Protein AF-A0A2G2ZII7-F1 (afdb_monomer_lite)

InterPro domains:
  IPR012599 Peptidase C1A, propeptide [PF08127] (41-81)

Secondary structure (DSSP, 8-state):
--PPPPHHHHHHHHHHHHHHHHT---PPPPPPHHHHHSBS--HHHHHHHHH-TT-SS-----GGGTT-BHHHHHHH---PPPPTTTTTT-------TTSPPPS---GGG-

Organism: Capsicum annuum (NCBI:txid4072)

Structure (mmCIF, N/CA/C/O backbone):
data_AF-A0A2G2ZII7-F1
#
_entry.id   AF-A0A2G2ZII7-F1
#
loop_
_atom_site.group_PDB
_atom_site.id
_atom_site.type_symbol
_atom_site.label_atom_id
_atom_site.label_alt_id
_atom_site.label_comp_id
_atom_site.label_asym_id
_atom_site.label_entity_id
_atom_site.label_seq_id
_atom_site.pdbx_PDB_ins_code
_atom_sit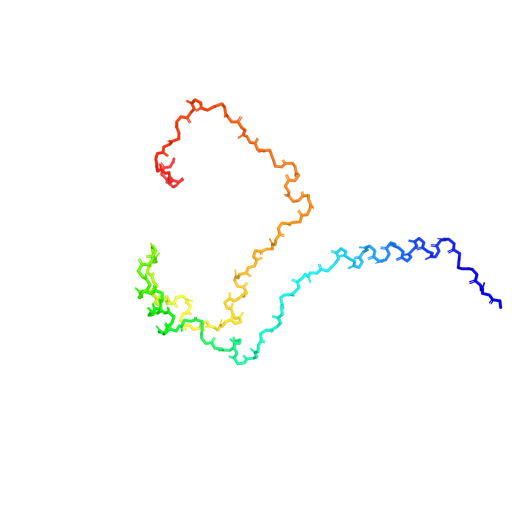e.Cartn_x
_atom_site.Cartn_y
_atom_site.Cartn_z
_atom_site.occupancy
_atom_site.B_iso_or_equiv
_atom_site.auth_seq_id
_atom_site.auth_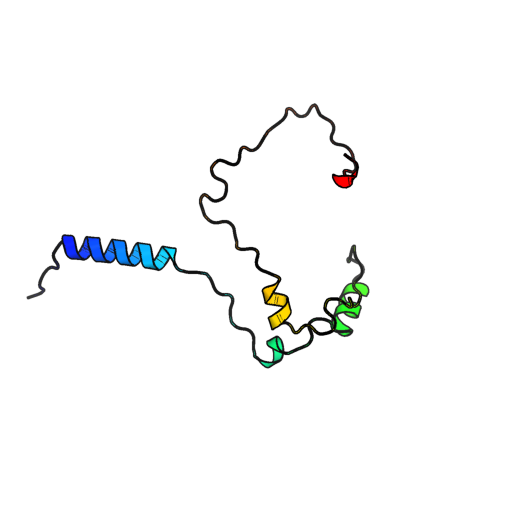comp_id
_atom_site.auth_asym_id
_atom_site.auth_atom_id
_atom_site.pdbx_PDB_model_num
ATOM 1 N N . MET A 1 1 ? 44.380 39.900 17.532 1.00 41.53 1 MET A N 1
ATOM 2 C CA . MET A 1 1 ? 43.139 40.548 18.025 1.00 41.53 1 MET A CA 1
ATOM 3 C C . MET A 1 1 ? 41.938 39.922 17.331 1.00 41.53 1 MET A C 1
ATOM 5 O O . MET A 1 1 ? 41.868 39.976 16.111 1.00 41.53 1 MET A O 1
ATOM 9 N N . ARG A 1 2 ? 41.022 39.285 18.070 1.00 47.94 2 ARG A N 1
ATOM 10 C CA . ARG A 1 2 ? 39.818 38.653 17.504 1.00 47.94 2 ARG A CA 1
ATOM 11 C C . ARG A 1 2 ? 38.695 39.705 17.509 1.00 47.94 2 ARG A C 1
ATOM 13 O O . ARG A 1 2 ? 38.210 40.055 18.582 1.00 47.94 2 ARG A O 1
ATOM 20 N N . LYS A 1 3 ? 38.354 40.287 16.347 1.00 59.28 3 LYS A N 1
ATOM 21 C CA . LYS A 1 3 ? 37.250 41.262 16.230 1.00 59.28 3 LYS A CA 1
ATOM 22 C C . LYS A 1 3 ? 35.944 40.558 16.620 1.00 59.28 3 LYS A C 1
ATOM 24 O O . LYS A 1 3 ? 35.568 39.575 15.990 1.00 59.28 3 LYS A O 1
ATOM 29 N N . ARG A 1 4 ? 35.297 41.027 17.691 1.00 63.97 4 ARG A N 1
ATOM 30 C CA . ARG A 1 4 ? 33.982 40.540 18.131 1.00 63.97 4 ARG A CA 1
ATOM 31 C C . ARG A 1 4 ? 32.945 40.967 17.088 1.00 63.97 4 ARG A C 1
ATOM 33 O O . ARG A 1 4 ? 32.908 42.142 16.732 1.00 63.97 4 ARG A O 1
ATOM 40 N N . MET A 1 5 ? 32.156 40.025 16.575 1.00 65.25 5 MET A N 1
ATOM 41 C CA . MET A 1 5 ? 31.074 40.345 15.641 1.00 65.25 5 MET A CA 1
ATOM 42 C C . MET A 1 5 ? 29.960 41.130 16.359 1.00 65.25 5 MET A C 1
ATOM 44 O O . MET A 1 5 ? 29.693 40.847 17.530 1.00 65.25 5 MET A O 1
ATOM 48 N N . PRO A 1 6 ? 29.337 42.124 15.697 1.00 76.75 6 PRO A N 1
ATOM 49 C CA . PRO A 1 6 ? 28.272 42.927 16.291 1.00 76.75 6 PRO A CA 1
ATOM 50 C C . PRO A 1 6 ? 26.988 42.105 16.442 1.00 76.75 6 PRO A C 1
ATOM 52 O O . PRO A 1 6 ? 26.616 41.358 15.541 1.00 76.75 6 PRO A O 1
ATOM 55 N N . THR A 1 7 ? 26.290 42.274 17.567 1.00 76.00 7 THR A N 1
ATOM 56 C CA . THR A 1 7 ? 25.096 41.500 17.960 1.00 76.00 7 THR A CA 1
ATOM 57 C C . THR A 1 7 ? 23.993 41.492 16.898 1.00 76.00 7 THR A C 1
ATOM 59 O O . THR A 1 7 ? 23.316 40.488 16.709 1.00 76.00 7 THR A O 1
ATOM 62 N N . THR A 1 8 ? 23.838 42.587 16.154 1.00 74.25 8 THR A N 1
ATOM 63 C CA . THR A 1 8 ? 22.880 42.699 15.043 1.00 74.25 8 THR A CA 1
ATOM 64 C C . THR A 1 8 ? 23.189 41.741 13.892 1.00 74.25 8 THR A C 1
ATOM 66 O O . THR A 1 8 ? 22.275 41.221 13.257 1.00 74.25 8 THR A O 1
ATOM 69 N N . MET A 1 9 ? 24.469 41.460 13.648 1.00 76.38 9 MET A N 1
ATOM 70 C CA . MET A 1 9 ? 24.923 40.547 12.601 1.00 76.38 9 MET A CA 1
ATOM 71 C C . MET A 1 9 ? 24.733 39.083 13.008 1.00 76.38 9 MET A C 1
ATOM 73 O O . MET A 1 9 ? 24.436 38.253 12.155 1.00 76.38 9 MET A O 1
ATOM 77 N N . THR A 1 10 ? 24.815 38.775 14.306 1.00 78.81 10 THR A N 1
ATOM 78 C CA . THR A 1 10 ? 24.467 37.454 14.854 1.00 78.81 10 THR A CA 1
ATOM 79 C C . THR A 1 10 ? 22.971 37.172 14.713 1.00 78.81 10 THR A C 1
ATOM 81 O O . THR A 1 10 ? 22.596 36.134 14.183 1.00 78.81 10 THR A O 1
ATOM 84 N N . MET A 1 11 ? 22.119 38.141 15.069 1.00 79.56 11 MET A N 1
ATOM 85 C CA . MET A 1 11 ? 20.659 38.011 14.950 1.00 79.56 11 MET A CA 1
ATOM 86 C C . MET A 1 11 ? 20.208 37.794 13.498 1.00 79.56 11 MET A C 1
ATOM 88 O O . MET A 1 11 ? 19.323 36.984 13.232 1.00 79.56 11 MET A O 1
ATOM 92 N N . LEU A 1 12 ? 20.832 38.491 12.541 1.00 82.06 12 LEU A N 1
ATOM 93 C CA . LEU A 1 12 ? 20.539 38.310 11.118 1.00 82.06 12 LEU A CA 1
ATOM 94 C C . LEU A 1 12 ? 20.935 36.908 10.630 1.00 82.06 12 LEU A C 1
ATOM 96 O O . LEU A 1 12 ? 20.199 36.291 9.861 1.00 82.06 12 LEU A O 1
ATOM 100 N N . LEU A 1 13 ? 22.074 36.395 11.102 1.00 79.25 13 LEU A N 1
ATOM 101 C CA . LEU A 1 13 ? 22.546 35.053 10.772 1.00 79.25 13 LEU A CA 1
ATOM 102 C C . LEU A 1 13 ? 21.598 33.976 11.321 1.00 79.25 13 LEU A C 1
ATOM 104 O O . LEU A 1 13 ? 21.278 33.030 10.606 1.00 79.25 13 LEU A O 1
ATOM 108 N N . ASP A 1 14 ? 21.083 34.160 12.538 1.00 79.81 14 ASP A N 1
ATOM 109 C CA . ASP A 1 14 ? 20.119 33.244 13.159 1.00 79.81 14 ASP A CA 1
ATOM 110 C C . ASP A 1 14 ? 18.774 33.221 12.415 1.00 79.81 14 ASP A C 1
ATOM 112 O O . ASP A 1 14 ? 18.186 32.153 12.215 1.00 79.81 14 ASP A O 1
ATOM 116 N N . ILE A 1 15 ? 18.300 34.383 11.949 1.00 83.38 15 ILE A N 1
ATOM 117 C CA . ILE A 1 15 ? 17.081 34.496 11.132 1.00 83.38 15 ILE A CA 1
ATOM 118 C C . ILE A 1 15 ? 17.265 33.795 9.781 1.00 83.38 15 ILE A C 1
ATOM 120 O O . ILE A 1 15 ? 16.404 33.013 9.372 1.00 83.38 15 ILE A O 1
ATOM 124 N N . LEU A 1 16 ? 18.393 34.030 9.103 1.00 79.19 16 LEU A N 1
ATOM 125 C CA . LEU A 1 16 ? 18.714 33.373 7.833 1.00 79.19 16 LEU A CA 1
ATOM 126 C C . LEU A 1 16 ? 18.825 31.855 8.000 1.00 79.19 16 LEU A C 1
ATOM 128 O O . LEU A 1 16 ? 18.311 31.106 7.168 1.00 79.19 16 LEU A O 1
ATOM 132 N N . ASN A 1 17 ? 19.423 31.395 9.099 1.00 73.69 17 ASN A N 1
ATOM 133 C CA . ASN A 1 17 ? 19.551 29.973 9.386 1.00 73.69 17 ASN A CA 1
ATOM 134 C C . A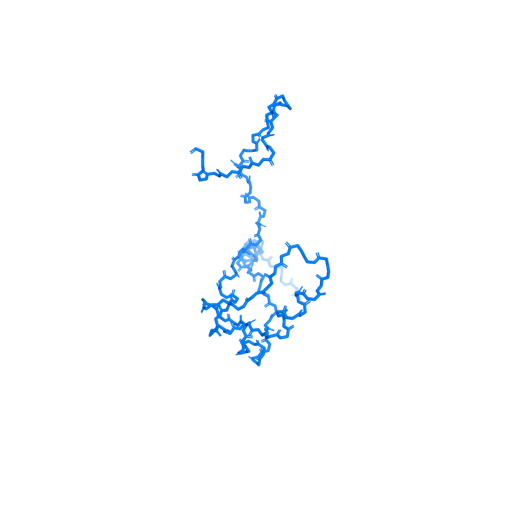SN A 1 17 ? 18.181 29.329 9.672 1.00 73.69 17 ASN A C 1
ATOM 136 O O . ASN A 1 17 ? 17.868 28.266 9.134 1.00 73.69 17 ASN A O 1
ATOM 140 N N . LYS A 1 18 ? 17.302 30.000 10.432 1.00 74.75 18 LYS A N 1
ATOM 141 C CA . LYS A 1 18 ? 15.906 29.560 10.630 1.00 74.75 18 LYS A CA 1
ATOM 142 C C . LYS A 1 18 ? 15.128 29.482 9.313 1.00 74.75 18 LYS A C 1
ATOM 144 O O . LYS A 1 18 ? 14.434 28.491 9.089 1.00 74.75 18 LYS A O 1
ATOM 149 N N . LEU A 1 19 ? 15.256 30.477 8.435 1.00 69.12 19 LEU A N 1
ATOM 150 C CA . LEU A 1 19 ? 14.568 30.484 7.138 1.00 69.12 19 LEU A CA 1
ATOM 151 C C . LEU A 1 19 ? 15.087 29.372 6.205 1.00 69.12 19 LEU A C 1
ATOM 153 O O . LEU A 1 19 ? 14.304 28.731 5.497 1.00 69.12 19 LEU A O 1
ATOM 157 N N . PHE A 1 20 ? 16.392 29.090 6.258 1.00 65.56 20 PHE A N 1
ATOM 158 C CA . PHE A 1 20 ? 17.015 27.976 5.544 1.00 65.56 20 PHE A CA 1
ATOM 159 C C . PHE A 1 20 ? 16.486 26.618 6.028 1.00 65.56 20 PHE A C 1
ATOM 161 O O . PHE A 1 20 ? 16.157 25.765 5.205 1.00 65.56 20 PHE A O 1
ATOM 168 N N . HIS A 1 21 ? 16.321 26.429 7.342 1.00 58.38 21 HIS A N 1
ATOM 169 C CA . HIS A 1 21 ? 15.757 25.200 7.910 1.00 58.38 21 HIS A CA 1
ATOM 170 C C . HIS A 1 21 ? 14.268 24.999 7.588 1.00 58.38 21 HIS A C 1
ATOM 172 O O . HIS A 1 21 ? 13.872 23.868 7.309 1.00 58.38 21 HIS A O 1
ATOM 178 N N . LEU A 1 22 ? 13.455 26.065 7.542 1.00 58.50 22 LEU A N 1
ATOM 179 C CA . LEU A 1 22 ? 12.039 25.973 7.140 1.00 58.50 22 LEU A CA 1
ATOM 180 C C . LEU A 1 22 ? 11.848 25.488 5.690 1.00 58.50 22 LEU A C 1
ATOM 182 O O . LEU A 1 22 ? 10.792 24.954 5.350 1.00 58.50 22 LEU A O 1
ATOM 186 N N . SER A 1 23 ? 12.862 25.662 4.839 1.00 54.84 23 SER A N 1
ATOM 187 C CA . SER A 1 23 ? 12.804 25.323 3.411 1.00 54.84 23 SER A CA 1
ATOM 188 C C . SER A 1 23 ? 13.306 23.909 3.090 1.00 54.84 23 SER A C 1
ATOM 190 O O . SER A 1 23 ? 13.245 23.487 1.934 1.00 54.84 23 SER A O 1
ATOM 192 N N . GLN A 1 24 ? 13.796 23.156 4.082 1.00 56.81 24 GLN A N 1
ATOM 193 C CA . GLN A 1 24 ? 14.336 21.820 3.843 1.00 56.81 24 GLN A CA 1
ATOM 194 C C . GLN A 1 24 ? 13.213 20.800 3.648 1.00 56.81 24 GLN A C 1
ATOM 196 O O . GLN A 1 24 ? 12.492 20.429 4.573 1.00 56.81 24 GLN A O 1
ATOM 201 N N . VAL A 1 25 ? 13.083 20.308 2.418 1.00 58.22 25 VAL A N 1
ATOM 202 C CA . VAL A 1 25 ? 12.275 19.128 2.109 1.00 58.22 25 VAL A CA 1
ATOM 203 C C . VAL A 1 25 ? 13.182 17.909 2.243 1.00 58.22 25 VAL A C 1
ATOM 205 O O . VAL A 1 25 ? 14.227 17.839 1.599 1.00 58.22 25 VAL A O 1
ATOM 208 N N . VAL A 1 26 ? 12.794 16.931 3.065 1.00 60.38 26 VAL A N 1
ATOM 209 C CA . VAL A 1 26 ? 13.531 15.663 3.166 1.00 60.38 26 VAL A CA 1
ATOM 210 C C . VAL A 1 26 ? 13.308 14.872 1.878 1.00 60.38 26 VAL A C 1
ATOM 212 O O . VAL A 1 26 ? 12.301 14.183 1.713 1.00 60.38 26 VAL A O 1
ATOM 215 N N . ALA A 1 27 ? 14.238 15.000 0.934 1.00 62.25 27 ALA A N 1
ATOM 216 C CA . ALA A 1 27 ? 14.241 14.199 -0.278 1.00 62.25 27 ALA A CA 1
ATOM 217 C C . ALA A 1 27 ? 14.650 12.757 0.053 1.00 62.25 27 ALA A C 1
ATOM 219 O O . ALA A 1 27 ? 15.628 12.505 0.759 1.00 62.25 27 ALA A O 1
ATOM 220 N N . GLN A 1 28 ? 13.901 11.788 -0.472 1.00 66.00 28 GLN A N 1
ATOM 221 C CA . GLN A 1 28 ? 14.284 10.383 -0.372 1.00 66.00 28 GLN A CA 1
ATOM 222 C C . GLN A 1 28 ? 15.588 10.145 -1.153 1.00 66.00 28 GLN A C 1
ATOM 224 O O . GLN A 1 28 ? 15.823 10.792 -2.175 1.00 66.00 28 GLN A O 1
ATOM 229 N N . LYS A 1 29 ? 16.417 9.188 -0.708 1.00 76.44 29 LYS A N 1
ATOM 230 C CA . LYS A 1 29 ? 17.633 8.795 -1.440 1.00 76.44 29 LYS A CA 1
ATOM 231 C C . LYS A 1 29 ? 17.298 8.504 -2.915 1.00 76.44 29 LYS A C 1
ATOM 233 O O . LYS A 1 29 ? 16.316 7.795 -3.173 1.00 76.44 29 LYS A O 1
ATOM 238 N N . PRO A 1 30 ? 18.088 9.023 -3.874 1.00 75.38 30 PRO A N 1
ATOM 239 C CA . PRO A 1 30 ? 17.845 8.778 -5.287 1.00 75.38 30 PRO A CA 1
ATOM 240 C C . PRO A 1 30 ? 17.965 7.281 -5.587 1.00 75.38 30 PRO A C 1
ATOM 242 O O . PRO A 1 30 ? 18.825 6.586 -5.044 1.00 75.38 30 PRO A O 1
ATOM 245 N N . ILE A 1 31 ? 17.075 6.774 -6.438 1.00 81.88 31 ILE A N 1
ATOM 246 C CA . ILE A 1 31 ? 17.159 5.403 -6.953 1.00 81.88 31 ILE A CA 1
ATOM 247 C C . ILE A 1 31 ? 18.128 5.363 -8.135 1.00 81.88 31 ILE A C 1
ATOM 249 O O . ILE A 1 31 ? 18.318 6.368 -8.818 1.00 81.88 31 ILE A O 1
ATOM 253 N N . SER A 1 32 ? 18.736 4.203 -8.393 1.00 90.25 32 SER A N 1
ATOM 254 C CA . SER A 1 32 ? 19.557 4.035 -9.593 1.00 90.25 32 SER A CA 1
ATOM 255 C C . SER A 1 32 ? 18.708 4.225 -10.851 1.00 90.25 32 SER A C 1
ATOM 257 O O . SER A 1 32 ? 17.523 3.886 -10.863 1.00 90.25 32 SER A O 1
ATOM 259 N N . LYS A 1 33 ? 19.322 4.733 -11.926 1.00 88.44 33 LYS A N 1
ATOM 260 C CA . LYS A 1 33 ? 18.647 4.948 -13.215 1.00 88.44 33 LYS A CA 1
ATOM 261 C C . LYS A 1 33 ? 17.962 3.671 -13.717 1.00 88.44 33 LYS A C 1
ATOM 263 O O . LYS A 1 33 ? 16.772 3.696 -13.997 1.00 88.44 33 LYS A O 1
ATOM 268 N N . ALA A 1 34 ? 18.677 2.543 -13.686 1.00 88.88 34 ALA A N 1
ATOM 269 C CA . ALA A 1 34 ? 18.144 1.238 -14.079 1.00 88.88 34 ALA A CA 1
ATOM 270 C C . ALA A 1 34 ? 16.899 0.827 -13.270 1.00 88.88 34 ALA A C 1
ATOM 272 O O . ALA A 1 34 ? 15.922 0.348 -13.837 1.00 88.88 34 ALA A O 1
ATOM 273 N N . LYS A 1 35 ? 16.896 1.062 -11.950 1.00 87.94 35 LYS A N 1
ATOM 274 C CA . LYS A 1 35 ? 15.723 0.799 -11.102 1.00 87.94 35 LYS A CA 1
ATOM 275 C C . LYS A 1 35 ? 14.589 1.787 -11.371 1.00 87.94 35 LYS A C 1
ATOM 277 O O . LYS A 1 35 ? 13.427 1.432 -11.247 1.00 87.94 35 LYS A O 1
ATOM 282 N N . GLY A 1 36 ? 14.912 3.034 -11.694 1.00 88.88 36 GLY A N 1
ATOM 283 C CA . GLY A 1 36 ? 13.919 4.048 -12.032 1.00 88.88 36 GLY A CA 1
ATOM 284 C C . GLY A 1 36 ? 13.210 3.786 -13.357 1.00 88.88 36 GLY A C 1
ATOM 285 O O . GLY A 1 36 ? 12.019 4.064 -13.458 1.00 88.88 36 GLY A O 1
ATOM 286 N N . GLU A 1 37 ? 13.926 3.241 -14.340 1.00 93.62 37 GLU A N 1
ATOM 287 C CA . GLU A 1 37 ? 13.429 2.947 -15.691 1.00 93.62 37 GLU A CA 1
ATOM 288 C C . GLU A 1 37 ? 12.743 1.579 -15.802 1.00 93.62 37 GLU A C 1
ATOM 290 O O . GLU A 1 37 ? 12.028 1.336 -16.771 1.00 93.62 37 GLU A O 1
ATOM 295 N N . SER A 1 38 ? 12.903 0.696 -14.812 1.00 94.12 38 SER A N 1
ATOM 296 C CA . SER A 1 38 ? 12.233 -0.606 -14.814 1.00 94.12 38 SER A CA 1
ATOM 297 C C . SER A 1 38 ? 10.712 -0.460 -14.746 1.00 94.12 38 SER A C 1
ATOM 299 O O . SER A 1 38 ? 10.200 0.421 -14.046 1.00 94.12 38 SER A O 1
ATOM 301 N N . ALA A 1 39 ? 9.993 -1.375 -15.398 1.00 94.25 39 ALA A N 1
ATOM 302 C CA . ALA A 1 39 ? 8.544 -1.480 -15.278 1.00 94.25 39 ALA A CA 1
ATOM 303 C C . ALA A 1 39 ? 8.128 -1.698 -13.814 1.00 94.25 39 ALA A C 1
ATOM 305 O O . ALA A 1 39 ? 8.759 -2.474 -13.084 1.00 94.25 39 ALA A O 1
ATOM 306 N N . ILE A 1 40 ? 7.067 -1.008 -13.391 1.00 93.62 40 ILE A N 1
ATOM 307 C CA . ILE A 1 40 ? 6.550 -1.110 -12.021 1.00 93.62 40 ILE A CA 1
ATOM 308 C C . ILE A 1 40 ? 5.792 -2.422 -11.780 1.00 93.62 40 ILE A C 1
ATOM 310 O O . ILE A 1 40 ? 5.832 -2.954 -10.674 1.00 93.62 40 ILE A O 1
ATOM 314 N N . LEU A 1 41 ? 5.118 -2.953 -12.805 1.00 92.88 41 LEU A N 1
ATOM 315 C CA . LEU A 1 41 ? 4.411 -4.230 -12.732 1.00 92.88 41 LEU A CA 1
ATOM 316 C C . LEU A 1 41 ? 5.300 -5.349 -13.280 1.00 92.88 41 LEU A C 1
ATOM 318 O O . LEU A 1 41 ? 5.808 -5.249 -14.395 1.00 92.88 41 LEU A O 1
ATOM 322 N N . GLN A 1 42 ? 5.474 -6.413 -12.497 1.00 93.44 42 GLN A N 1
ATOM 323 C CA . GLN A 1 42 ? 6.287 -7.577 -12.851 1.00 93.44 42 GLN A CA 1
ATOM 324 C C . GLN A 1 42 ? 5.566 -8.855 -12.421 1.00 93.44 42 GLN A C 1
ATOM 326 O O . GLN A 1 42 ? 4.992 -8.909 -11.333 1.00 93.44 42 GLN A O 1
ATOM 331 N N . GLU A 1 43 ? 5.636 -9.892 -13.257 1.00 94.69 43 GLU A N 1
ATOM 332 C CA . GLU A 1 43 ? 5.027 -11.204 -12.984 1.00 94.69 43 GLU A CA 1
ATOM 333 C C . GLU A 1 43 ? 5.554 -11.805 -11.673 1.00 94.69 43 GLU A C 1
ATOM 335 O O . GLU A 1 43 ? 4.794 -12.340 -10.871 1.00 94.69 43 GLU A O 1
ATOM 340 N N . SER A 1 44 ? 6.857 -11.649 -11.419 1.00 95.81 44 SER A N 1
ATOM 341 C CA . SER A 1 44 ? 7.520 -12.114 -10.197 1.00 95.81 44 SER A CA 1
ATOM 342 C C . SER A 1 44 ? 6.879 -11.544 -8.932 1.00 95.81 44 SER A C 1
ATOM 344 O O . SER A 1 44 ? 6.632 -12.292 -7.992 1.00 95.81 44 SER A O 1
ATOM 346 N N . ILE A 1 45 ? 6.550 -10.249 -8.930 1.00 94.19 45 ILE A N 1
ATOM 347 C CA . ILE A 1 45 ? 5.919 -9.571 -7.790 1.00 94.19 45 ILE A CA 1
ATOM 348 C C . ILE A 1 45 ? 4.490 -10.082 -7.591 1.00 94.19 45 ILE A C 1
ATOM 350 O O . ILE A 1 45 ? 4.076 -10.339 -6.463 1.00 94.19 45 ILE A O 1
ATOM 354 N N . ILE A 1 46 ? 3.728 -10.246 -8.677 1.00 95.25 46 ILE A N 1
ATOM 355 C CA . ILE A 1 46 ? 2.359 -10.775 -8.605 1.00 95.25 46 ILE A CA 1
ATOM 356 C C . ILE A 1 46 ? 2.367 -12.186 -8.018 1.00 95.25 46 ILE A C 1
ATOM 358 O O . ILE A 1 46 ? 1.574 -12.482 -7.123 1.00 95.25 46 ILE A O 1
ATOM 362 N N . LYS A 1 47 ? 3.285 -13.031 -8.491 1.00 97.50 47 LYS A N 1
ATOM 363 C 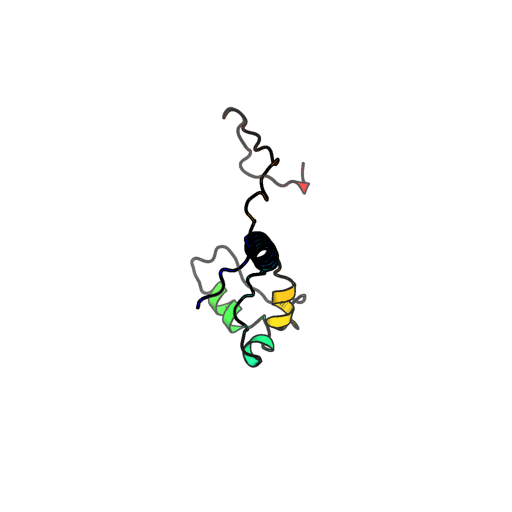CA . LYS A 1 47 ? 3.471 -14.388 -7.987 1.00 97.50 47 LYS A CA 1
ATOM 364 C C . LYS A 1 47 ? 3.830 -14.387 -6.501 1.00 97.50 47 LYS A C 1
ATOM 366 O O . LYS A 1 47 ? 3.131 -15.021 -5.721 1.00 97.50 47 LYS A O 1
ATOM 371 N N . GLU A 1 48 ? 4.849 -13.626 -6.106 1.00 97.06 48 GLU A N 1
ATOM 372 C CA . GLU A 1 48 ? 5.308 -13.538 -4.713 1.00 97.06 48 GLU A CA 1
ATOM 373 C C . GLU A 1 48 ? 4.185 -13.113 -3.756 1.00 97.06 48 GLU A C 1
ATOM 375 O O . GLU A 1 48 ? 4.000 -13.714 -2.697 1.00 97.06 48 GLU A O 1
ATOM 380 N N . VAL A 1 49 ? 3.392 -12.109 -4.141 1.00 96.62 49 VAL A N 1
ATOM 381 C CA . VAL A 1 49 ? 2.247 -11.667 -3.338 1.00 96.62 49 VAL A CA 1
ATOM 382 C C . VAL A 1 49 ? 1.184 -12.759 -3.239 1.00 96.62 49 VAL A C 1
ATOM 384 O O . VAL A 1 49 ? 0.689 -13.030 -2.147 1.00 96.62 49 VAL A O 1
ATOM 387 N N . ASN A 1 50 ? 0.813 -13.371 -4.364 1.00 97.62 50 ASN A N 1
ATOM 388 C CA . ASN A 1 50 ? -0.301 -14.318 -4.416 1.00 97.62 50 ASN A CA 1
ATOM 389 C C . ASN A 1 50 ? 0.034 -15.685 -3.801 1.00 97.62 50 ASN A C 1
ATOM 391 O O . ASN A 1 50 ? -0.873 -16.379 -3.348 1.00 97.62 50 ASN A O 1
ATOM 395 N N . GLU A 1 51 ? 1.310 -16.072 -3.766 1.00 98.06 51 GLU A N 1
ATOM 396 C CA . GLU A 1 51 ? 1.775 -17.294 -3.098 1.00 98.06 51 GLU A CA 1
ATOM 397 C C . GLU A 1 51 ? 1.902 -17.126 -1.578 1.00 98.06 51 GLU A C 1
ATOM 399 O O . GLU A 1 51 ? 2.024 -18.118 -0.858 1.00 98.06 51 GLU A O 1
ATOM 404 N N . ASN A 1 52 ? 1.839 -15.896 -1.058 1.00 97.69 52 ASN A N 1
ATOM 405 C CA . ASN A 1 52 ? 1.886 -15.650 0.375 1.00 97.69 52 ASN A CA 1
ATOM 406 C C . ASN A 1 52 ? 0.544 -16.021 1.042 1.00 97.69 52 ASN A C 1
ATOM 408 O O . ASN A 1 52 ? -0.438 -15.290 0.890 1.00 97.69 52 ASN A O 1
ATOM 412 N N . PRO A 1 53 ? 0.487 -17.075 1.881 1.00 96.31 53 PRO A N 1
ATOM 413 C CA . PRO A 1 53 ? -0.762 -17.526 2.500 1.00 96.31 53 PRO A CA 1
ATOM 414 C C . PRO A 1 53 ? -1.333 -16.528 3.518 1.00 96.31 53 PRO A C 1
ATOM 416 O O . PRO A 1 53 ? -2.474 -16.672 3.949 1.00 96.31 53 PRO A O 1
ATOM 419 N N . LYS A 1 54 ? -0.550 -15.524 3.932 1.00 97.19 54 LYS A N 1
ATOM 420 C CA . LYS A 1 54 ? -0.983 -14.465 4.855 1.00 97.19 54 LYS A CA 1
ATOM 421 C C . LYS A 1 54 ? -1.534 -13.235 4.130 1.00 97.19 54 LYS A C 1
ATOM 423 O O . LYS A 1 54 ? -1.954 -12.287 4.795 1.00 97.19 54 LYS A O 1
ATOM 428 N N . ALA A 1 55 ? -1.508 -13.203 2.798 1.00 96.06 55 ALA A N 1
ATOM 429 C CA . ALA A 1 55 ? -2.038 -12.080 2.041 1.00 96.06 55 ALA A CA 1
ATOM 430 C C . ALA A 1 55 ? -3.576 -12.066 2.107 1.00 96.06 55 ALA A C 1
ATOM 432 O O . ALA A 1 55 ? -4.245 -12.979 1.636 1.00 96.06 55 ALA A O 1
ATOM 433 N N . GLY A 1 56 ? -4.153 -10.998 2.667 1.00 96.88 56 GLY A N 1
ATOM 434 C CA . GLY A 1 56 ? -5.607 -10.768 2.678 1.00 96.88 56 GLY A CA 1
ATOM 435 C C . GLY A 1 56 ? -6.169 -10.203 1.364 1.00 96.88 56 GLY A C 1
ATOM 436 O O . GLY A 1 56 ? -7.317 -9.769 1.324 1.00 96.88 56 GLY A O 1
ATOM 437 N N . TRP A 1 57 ? -5.356 -10.141 0.308 1.00 97.19 57 TRP A N 1
ATOM 438 C CA . TRP A 1 57 ? -5.669 -9.539 -0.989 1.00 97.19 57 TRP A CA 1
ATOM 439 C C . TRP A 1 57 ? -4.914 -10.269 -2.108 1.00 97.19 57 TRP A C 1
ATOM 441 O O . TRP A 1 57 ? -3.962 -10.998 -1.838 1.00 97.19 57 TRP A O 1
ATOM 451 N N . LYS A 1 58 ? -5.337 -10.074 -3.364 1.00 95.94 58 LYS A N 1
ATOM 452 C CA . LYS A 1 58 ? -4.680 -10.645 -4.552 1.00 95.94 58 LYS A CA 1
ATOM 453 C C . LYS A 1 58 ? -4.078 -9.550 -5.426 1.00 95.94 58 LYS A C 1
ATOM 455 O O . LYS A 1 58 ? -4.731 -8.537 -5.682 1.00 95.94 58 LYS A O 1
ATOM 460 N N . ALA A 1 59 ? -2.862 -9.774 -5.907 1.00 95.06 59 ALA A N 1
ATOM 461 C CA . ALA A 1 59 ? -2.214 -8.940 -6.910 1.00 95.06 59 ALA A CA 1
ATOM 462 C C . ALA A 1 59 ? -2.627 -9.360 -8.327 1.00 95.06 59 ALA A C 1
ATOM 464 O O . ALA A 1 59 ? -2.800 -10.546 -8.615 1.00 95.06 59 ALA A O 1
ATOM 465 N N . ALA A 1 60 ? -2.738 -8.379 -9.221 1.00 94.50 60 ALA A N 1
ATOM 466 C CA . ALA A 1 60 ? -2.970 -8.576 -10.647 1.00 94.50 60 ALA A CA 1
ATOM 467 C C . ALA A 1 60 ? -2.357 -7.417 -11.447 1.00 94.50 60 ALA A C 1
ATOM 469 O O . ALA A 1 60 ? -2.112 -6.334 -10.905 1.00 94.50 60 ALA A O 1
ATOM 470 N N . PHE A 1 61 ? -2.154 -7.624 -12.749 1.00 93.12 61 PHE A N 1
ATOM 471 C CA . PHE A 1 61 ? -1.812 -6.528 -13.648 1.00 93.12 61 PHE A CA 1
ATOM 472 C C . PHE A 1 61 ? -2.982 -5.557 -13.778 1.00 93.12 61 PHE A C 1
ATOM 474 O O . PHE A 1 61 ? -4.133 -5.950 -13.953 1.00 93.12 61 PHE A O 1
ATOM 481 N N . THR A 1 62 ? -2.666 -4.268 -13.752 1.00 90.00 62 THR A N 1
ATOM 482 C CA . THR A 1 62 ? -3.624 -3.207 -14.045 1.00 90.00 62 THR A CA 1
ATOM 483 C C . THR A 1 62 ? -3.218 -2.497 -15.321 1.00 90.00 62 THR A C 1
ATOM 485 O O . THR A 1 62 ? -2.086 -2.028 -15.449 1.00 90.00 62 THR A O 1
ATOM 488 N N . LEU A 1 63 ? -4.161 -2.375 -16.257 1.00 91.00 63 LEU A N 1
ATOM 489 C CA . LEU A 1 63 ? -3.938 -1.684 -17.528 1.00 91.00 63 LEU A CA 1
ATOM 490 C C . LEU A 1 63 ? -3.510 -0.226 -17.311 1.00 91.00 63 LEU A C 1
ATOM 492 O O . LEU A 1 63 ? -2.728 0.321 -18.078 1.00 91.00 63 LEU A O 1
ATOM 496 N N . ARG A 1 64 ? -3.970 0.395 -16.217 1.00 89.81 64 ARG A N 1
ATOM 497 C CA . ARG A 1 64 ? -3.636 1.782 -15.878 1.00 89.81 64 ARG A CA 1
ATOM 498 C C . ARG A 1 64 ? -2.133 1.995 -15.661 1.00 89.81 64 ARG A C 1
ATOM 500 O O . ARG A 1 64 ? -1.644 3.083 -15.945 1.00 89.81 64 ARG A O 1
ATOM 507 N N . PHE A 1 65 ? -1.418 0.986 -15.160 1.00 91.31 65 PHE A N 1
ATOM 508 C CA . PHE A 1 65 ? 0.008 1.087 -14.821 1.00 91.31 65 PHE A CA 1
ATOM 509 C C . PHE A 1 65 ? 0.891 0.124 -15.623 1.00 91.31 65 PHE A C 1
ATOM 511 O O . PHE A 1 65 ? 2.060 -0.043 -15.288 1.00 91.31 65 PHE A O 1
ATOM 518 N N . SER A 1 66 ? 0.370 -0.491 -16.690 1.00 88.94 66 SER A N 1
ATOM 519 C CA . SER A 1 66 ? 1.121 -1.471 -17.490 1.00 88.94 66 SER A CA 1
ATOM 520 C C . SER A 1 66 ? 2.396 -0.888 -18.105 1.00 88.94 66 SER A C 1
ATOM 522 O O . SER A 1 66 ? 3.396 -1.586 -18.217 1.00 88.94 66 SER A O 1
ATOM 524 N N . ASN A 1 67 ? 2.371 0.404 -18.444 1.00 92.06 67 ASN A N 1
ATOM 525 C CA . ASN A 1 67 ? 3.470 1.103 -19.117 1.00 92.06 67 ASN A CA 1
ATOM 526 C C . ASN A 1 67 ? 4.196 2.089 -18.190 1.00 92.06 67 ASN A C 1
ATOM 528 O O . ASN A 1 67 ? 4.882 2.991 -18.666 1.00 92.06 67 ASN A O 1
ATOM 532 N N . PHE A 1 68 ? 4.007 1.962 -16.875 1.00 94.81 68 PHE A N 1
ATOM 533 C CA . PHE A 1 68 ? 4.643 2.848 -15.908 1.00 94.81 68 PHE A CA 1
ATOM 534 C C . PHE A 1 68 ? 6.018 2.325 -15.509 1.00 94.81 68 PHE A C 1
ATOM 536 O O . PHE A 1 68 ? 6.192 1.149 -15.178 1.00 94.81 68 PHE A O 1
ATOM 543 N N . THR A 1 69 ? 6.983 3.235 -15.448 1.00 95.06 69 THR A N 1
ATOM 544 C CA . THR A 1 69 ? 8.253 2.988 -14.769 1.00 95.06 69 THR A CA 1
ATOM 545 C C . THR A 1 69 ? 8.127 3.249 -13.269 1.00 95.06 69 THR A C 1
ATOM 547 O O . THR A 1 69 ? 7.209 3.942 -12.810 1.00 95.06 69 THR A O 1
ATOM 550 N N . VAL A 1 70 ? 9.075 2.743 -12.480 1.00 93.00 70 VAL A N 1
ATOM 551 C CA . VAL A 1 70 ? 9.137 3.036 -11.038 1.00 93.00 70 VAL A CA 1
ATOM 552 C C . VAL A 1 70 ? 9.206 4.545 -10.788 1.00 93.00 70 VAL A C 1
ATOM 554 O O . VAL A 1 70 ? 8.502 5.053 -9.914 1.00 93.00 70 VAL A O 1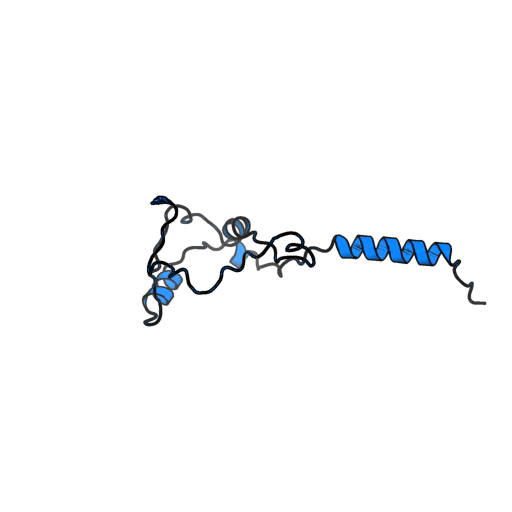
ATOM 557 N N . SER A 1 71 ? 10.005 5.283 -11.564 1.00 91.25 71 SER A N 1
ATOM 558 C CA . SER A 1 71 ? 10.116 6.741 -11.427 1.00 91.25 71 SER A CA 1
ATOM 559 C C . SER A 1 71 ? 8.795 7.458 -11.706 1.00 91.25 71 SER A C 1
ATOM 561 O O . SER A 1 71 ? 8.418 8.344 -10.941 1.00 91.25 71 SER A O 1
ATOM 563 N N . GLN A 1 72 ? 8.068 7.060 -12.754 1.00 92.75 72 GLN A N 1
ATOM 564 C CA . GLN A 1 72 ? 6.762 7.642 -13.081 1.00 92.75 72 GLN A CA 1
ATOM 565 C C . GLN A 1 72 ? 5.725 7.334 -12.000 1.00 92.75 72 GLN A C 1
ATOM 567 O O . GLN A 1 72 ? 4.977 8.219 -11.589 1.00 92.75 72 GLN A O 1
ATOM 572 N N . PHE A 1 73 ? 5.708 6.099 -11.495 1.00 92.38 73 PHE A N 1
ATOM 573 C CA . PHE A 1 73 ? 4.768 5.698 -10.452 1.00 92.38 73 PHE A CA 1
ATOM 574 C C . PHE A 1 73 ? 5.005 6.455 -9.140 1.00 92.38 73 PHE A C 1
ATOM 576 O O . PHE A 1 73 ? 4.050 6.894 -8.504 1.00 92.38 73 PHE A O 1
ATOM 583 N N . LYS A 1 74 ? 6.269 6.698 -8.764 1.00 88.06 74 LYS A N 1
ATOM 584 C CA . LYS A 1 74 ? 6.605 7.484 -7.565 1.00 88.06 74 LYS A CA 1
ATOM 585 C C . LYS A 1 74 ? 6.041 8.904 -7.590 1.00 88.06 74 LYS A C 1
ATOM 587 O O . LYS A 1 74 ? 5.741 9.423 -6.524 1.00 88.06 74 LYS A O 1
ATOM 592 N N . LEU A 1 75 ? 5.865 9.521 -8.759 1.00 87.44 75 LEU A N 1
ATOM 593 C CA . LEU A 1 75 ? 5.275 10.863 -8.855 1.00 87.44 75 LEU A CA 1
ATOM 594 C C . LEU A 1 75 ? 3.802 10.897 -8.424 1.00 87.44 75 LEU A C 1
ATOM 596 O O . LEU A 1 75 ? 3.319 11.943 -8.002 1.00 87.44 75 LEU A O 1
ATOM 600 N N . LEU A 1 76 ? 3.101 9.761 -8.487 1.00 88.75 76 LEU A N 1
ATOM 601 C CA . LEU A 1 76 ? 1.733 9.633 -7.976 1.00 88.75 76 LEU A CA 1
ATOM 602 C C . LEU A 1 76 ? 1.696 9.498 -6.446 1.00 88.75 76 LEU A C 1
ATOM 604 O O . LEU A 1 76 ? 0.671 9.756 -5.818 1.00 88.75 76 LEU A O 1
ATOM 608 N N . LEU A 1 77 ? 2.809 9.082 -5.839 1.00 83.38 77 LEU A N 1
ATOM 609 C CA . LEU A 1 77 ? 2.930 8.821 -4.410 1.00 83.38 77 LEU A CA 1
ATOM 610 C C . LEU A 1 77 ? 3.530 10.057 -3.728 1.00 83.38 77 LEU A C 1
ATOM 612 O O . LEU A 1 77 ? 4.744 10.201 -3.621 1.00 83.38 77 LEU A O 1
ATOM 616 N N . GLY A 1 78 ? 2.667 10.981 -3.302 1.00 72.75 78 GLY A N 1
ATOM 617 C CA . GLY A 1 78 ? 3.082 12.319 -2.857 1.00 72.75 78 GLY A CA 1
ATOM 618 C C . GLY A 1 78 ? 2.659 12.719 -1.446 1.00 72.75 78 GLY A C 1
ATOM 619 O O . GLY A 1 78 ? 2.764 13.899 -1.112 1.00 72.75 78 GLY A O 1
ATOM 620 N N . VAL A 1 79 ? 2.154 11.791 -0.626 1.00 77.06 79 VAL A N 1
ATOM 621 C CA . VAL A 1 79 ? 1.720 12.129 0.738 1.00 77.06 79 VAL A CA 1
ATOM 622 C C . VAL A 1 79 ? 2.938 12.570 1.548 1.00 77.06 79 VAL A C 1
ATOM 624 O O . VAL A 1 79 ? 3.851 11.785 1.805 1.00 77.06 79 VAL A O 1
ATOM 627 N N . LYS A 1 80 ? 2.965 13.853 1.912 1.00 76.25 80 LYS A N 1
ATOM 628 C CA . LYS A 1 80 ? 3.993 14.419 2.785 1.00 76.25 80 LYS A CA 1
ATOM 629 C C . LYS A 1 80 ? 3.670 14.037 4.230 1.00 76.25 80 LYS A C 1
ATOM 631 O O . LYS A 1 80 ? 2.490 14.003 4.581 1.00 76.25 80 LYS A O 1
ATOM 636 N N . PRO A 1 81 ? 4.684 13.744 5.059 1.00 76.38 81 PRO A N 1
ATOM 637 C CA . PRO A 1 81 ? 4.443 13.528 6.476 1.00 76.38 81 PRO A CA 1
ATOM 638 C C . PRO A 1 81 ? 3.837 14.797 7.095 1.00 76.38 81 PRO A C 1
ATOM 640 O O . PRO A 1 81 ? 4.183 15.899 6.649 1.00 76.38 81 PRO A O 1
ATOM 643 N N . PRO A 1 82 ? 2.964 14.648 8.105 1.00 77.56 82 PRO A N 1
ATOM 644 C CA . PRO A 1 82 ? 2.437 15.789 8.833 1.00 77.56 82 PRO A CA 1
ATOM 645 C C . PRO A 1 82 ? 3.586 16.539 9.516 1.00 77.56 82 PRO A C 1
ATOM 647 O O . PRO A 1 82 ? 4.523 15.928 10.042 1.00 77.56 82 PRO A O 1
ATOM 650 N N . ARG A 1 83 ? 3.531 17.865 9.479 1.00 83.81 83 ARG A N 1
ATOM 651 C CA . ARG A 1 83 ? 4.428 18.773 10.195 1.00 83.81 83 ARG A CA 1
ATOM 652 C C . ARG A 1 83 ? 3.876 19.067 11.587 1.00 83.81 83 ARG A C 1
ATOM 654 O O . ARG A 1 83 ? 2.697 18.856 11.869 1.00 83.81 83 ARG A O 1
ATOM 661 N N . GLU A 1 84 ? 4.744 19.570 12.459 1.00 83.75 84 GLU A N 1
ATOM 662 C CA . GLU A 1 84 ? 4.310 20.137 13.736 1.00 83.75 84 GLU A CA 1
ATOM 663 C C . GLU A 1 84 ? 3.299 21.262 13.464 1.00 83.75 84 GLU A C 1
ATOM 665 O O . GLU A 1 84 ? 3.552 22.131 12.629 1.00 83.75 84 GLU A O 1
ATOM 670 N N . GLY A 1 85 ? 2.134 21.188 14.106 1.00 83.25 85 GLY A N 1
ATOM 671 C CA . GLY A 1 85 ? 1.035 22.133 13.906 1.00 83.25 85 GLY A CA 1
ATOM 672 C C . GLY A 1 85 ? 0.003 21.756 12.833 1.00 83.25 85 GLY A C 1
ATOM 673 O O . GLY A 1 85 ? -1.074 22.338 12.828 1.00 83.25 85 GLY A O 1
ATOM 674 N N . ASP A 1 86 ? 0.232 20.748 11.977 1.00 82.56 86 ASP A N 1
ATOM 675 C CA . ASP A 1 86 ? -0.722 20.392 10.897 1.00 82.56 86 ASP A CA 1
ATOM 676 C C . ASP A 1 86 ? -2.106 19.942 11.410 1.00 82.56 86 ASP A C 1
ATOM 678 O O . ASP A 1 86 ? -3.085 19.931 10.664 1.00 82.56 86 ASP A O 1
ATOM 682 N N . LEU A 1 87 ? -2.189 19.548 12.683 1.00 80.88 87 LEU A N 1
ATOM 683 C CA . LEU A 1 87 ? -3.427 19.142 13.350 1.00 80.88 87 LEU A CA 1
ATOM 684 C C . LEU A 1 87 ? -3.999 20.236 14.269 1.00 80.88 87 LEU A C 1
ATOM 686 O O . LEU A 1 87 ? -5.051 20.026 14.876 1.00 80.88 87 LEU A O 1
ATOM 690 N N . GLU A 1 88 ? -3.334 21.390 14.397 1.00 87.38 88 GLU A N 1
ATOM 691 C CA . GLU A 1 88 ? -3.844 22.506 15.198 1.00 87.38 88 GLU A CA 1
ATOM 692 C C . GLU A 1 88 ? -5.168 23.015 14.609 1.00 87.38 88 GLU A C 1
ATOM 694 O O . GLU A 1 88 ? -5.295 23.254 13.411 1.00 87.38 88 GLU A O 1
ATOM 699 N N . GLY A 1 89 ? -6.193 23.144 15.455 1.00 80.81 89 GLY A N 1
ATOM 700 C CA . GLY A 1 89 ? -7.533 23.574 15.039 1.00 80.81 89 GLY A CA 1
ATOM 701 C C . GLY A 1 89 ? -8.429 22.469 14.466 1.00 80.81 89 GLY A C 1
ATOM 702 O O . GLY A 1 89 ? -9.617 22.711 14.255 1.00 80.81 89 GLY A O 1
ATOM 703 N N . ILE A 1 90 ? -7.926 21.243 14.273 1.00 84.12 90 ILE A N 1
ATOM 704 C CA . ILE A 1 90 ? -8.778 20.092 13.941 1.00 84.12 90 ILE A CA 1
ATOM 705 C C . ILE A 1 90 ? -9.379 19.541 15.235 1.00 84.12 90 ILE A C 1
ATOM 707 O O . ILE A 1 90 ? -8.729 18.839 16.010 1.00 84.12 90 ILE A O 1
ATOM 711 N N . HIS A 1 91 ? -10.649 19.857 15.479 1.00 82.19 91 HIS A N 1
ATOM 712 C CA . HIS A 1 91 ? -11.358 19.352 16.649 1.00 82.19 91 HIS A CA 1
ATOM 713 C C . HIS A 1 91 ? -11.627 17.848 16.528 1.00 82.19 91 HIS A C 1
ATOM 715 O O . HIS A 1 91 ? -12.375 17.398 15.659 1.00 82.19 91 HIS A O 1
ATOM 721 N N . VAL A 1 92 ? -11.069 17.063 17.450 1.00 81.50 92 VAL A N 1
ATOM 722 C CA . VAL A 1 92 ? -11.444 15.656 17.622 1.00 81.50 92 VAL A CA 1
ATOM 723 C C . VAL A 1 92 ? -12.755 15.597 18.402 1.00 81.50 92 VAL A C 1
ATOM 725 O O . VAL A 1 92 ? -12.795 15.852 19.607 1.00 81.50 92 VAL A O 1
ATOM 728 N N . LEU A 1 93 ? -13.847 15.262 17.713 1.00 81.69 93 LEU A N 1
ATOM 729 C CA . LEU A 1 93 ? -15.153 15.083 18.342 1.00 81.69 93 LEU A CA 1
ATOM 730 C C . LEU A 1 93 ? -15.176 13.758 19.109 1.00 81.69 93 LEU A C 1
ATOM 732 O O . LEU A 1 93 ? -15.174 12.680 18.519 1.00 81.69 93 LEU A O 1
ATOM 736 N N . THR A 1 94 ? -15.202 13.845 20.438 1.00 79.62 94 THR A N 1
ATOM 737 C CA . THR A 1 94 ? -15.355 12.677 21.311 1.00 79.62 94 THR A CA 1
ATOM 738 C C . THR A 1 94 ? -16.813 12.568 21.735 1.00 79.62 94 THR A C 1
ATOM 740 O O . THR A 1 94 ? -17.328 13.445 22.424 1.00 79.62 94 THR A O 1
ATOM 743 N N . TYR A 1 95 ? -17.485 11.491 21.330 1.00 78.75 95 TYR A N 1
ATOM 744 C CA . TYR A 1 95 ? -18.851 11.190 21.757 1.00 78.75 95 TYR A CA 1
ATOM 745 C C . TYR A 1 95 ? -18.837 10.179 22.913 1.00 78.75 95 TYR A C 1
ATOM 747 O O . TYR A 1 95 ? -17.968 9.302 22.946 1.00 78.75 95 TYR A O 1
ATOM 755 N N . PRO A 1 96 ? -19.783 10.258 23.868 1.00 79.81 96 PRO A N 1
ATOM 756 C CA . PRO A 1 96 ? -19.913 9.239 24.902 1.00 79.81 96 PRO A CA 1
ATOM 757 C C . PRO A 1 96 ? -20.207 7.871 24.264 1.00 79.81 96 PRO A C 1
ATOM 759 O O . PRO A 1 96 ? -20.934 7.785 23.275 1.00 79.81 96 PRO A O 1
ATOM 762 N N . LYS A 1 97 ? -19.643 6.801 24.844 1.00 67.44 97 LYS A N 1
ATOM 763 C CA . LYS A 1 97 ? -19.604 5.409 24.328 1.00 67.44 97 LYS A CA 1
ATOM 764 C C . LYS A 1 97 ? -20.951 4.779 23.924 1.00 67.44 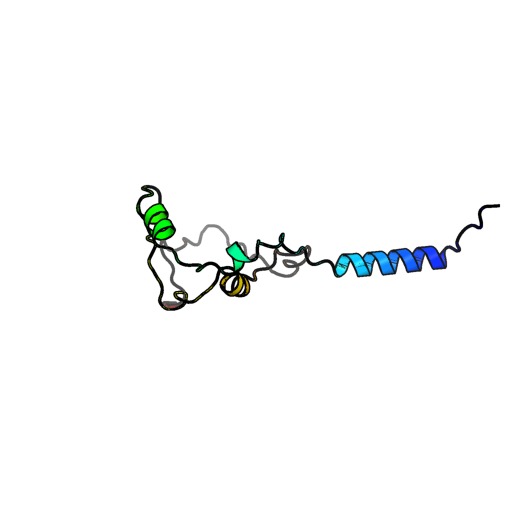97 LYS A C 1
ATOM 766 O O . LYS A 1 97 ? -20.957 3.671 23.407 1.00 67.44 97 LYS A O 1
ATOM 771 N N . PHE A 1 98 ? -22.076 5.442 24.168 1.00 62.81 98 PHE A N 1
ATOM 772 C CA . PHE A 1 98 ? -23.426 4.891 24.026 1.00 62.81 98 PHE A CA 1
ATOM 773 C C . PHE A 1 98 ? -23.954 4.835 22.588 1.00 62.81 98 PHE A C 1
ATOM 775 O O . PHE A 1 98 ? -25.060 4.349 22.375 1.00 62.81 98 PHE A O 1
ATOM 782 N N . LYS A 1 99 ? -23.203 5.323 21.593 1.00 70.50 99 LYS A N 1
ATOM 783 C CA . LYS A 1 99 ? -23.584 5.160 20.187 1.00 70.50 99 LYS A CA 1
ATOM 784 C C . LYS A 1 99 ? -22.887 3.925 19.623 1.00 70.50 99 LYS A C 1
ATOM 786 O O . LYS A 1 99 ? -21.712 3.990 19.269 1.00 70.50 99 LYS A O 1
ATOM 791 N N . GLU A 1 100 ? -23.601 2.803 19.570 1.00 83.38 100 GLU A N 1
ATOM 792 C CA . GLU A 1 100 ? -23.123 1.596 18.890 1.00 83.38 100 GLU A CA 1
ATOM 793 C C . GLU A 1 100 ? -22.844 1.928 17.418 1.00 83.38 100 GLU A C 1
ATOM 795 O O . GLU A 1 100 ? -23.728 2.374 16.682 1.00 83.38 100 GLU A O 1
ATOM 800 N N . LEU A 1 101 ? -21.585 1.780 17.000 1.00 86.94 101 LEU A N 1
ATOM 801 C CA . LEU A 1 101 ? -21.203 1.949 15.602 1.00 86.94 101 LEU A CA 1
ATOM 802 C C . LEU A 1 101 ? -21.636 0.712 14.809 1.00 86.94 101 LEU A C 1
ATOM 804 O O . LEU A 1 101 ? -21.557 -0.405 15.331 1.00 86.94 101 LEU A O 1
ATOM 808 N N . PRO A 1 102 ? -22.072 0.876 13.549 1.00 91.06 102 PRO A N 1
ATOM 809 C CA . PRO A 1 102 ? -22.440 -0.264 12.732 1.00 91.06 102 PRO A CA 1
ATOM 810 C C . PRO A 1 102 ? -21.212 -1.139 12.469 1.00 91.06 102 PRO A C 1
ATOM 812 O O . PRO A 1 102 ? -20.082 -0.657 12.376 1.00 91.06 102 PRO A O 1
ATOM 815 N N . LYS A 1 103 ? -21.449 -2.441 12.297 1.00 92.38 103 LYS A N 1
ATOM 816 C CA . LYS A 1 103 ? -20.397 -3.408 11.958 1.00 92.38 103 LYS A CA 1
ATOM 817 C C . LYS A 1 103 ? -19.726 -3.101 10.610 1.00 92.38 103 LYS A C 1
ATOM 819 O O . LYS A 1 103 ? -18.558 -3.420 10.424 1.00 92.38 103 LYS A O 1
ATOM 824 N N . GLU A 1 104 ? -20.458 -2.483 9.685 1.00 94.75 104 GLU A N 1
ATOM 825 C CA . GLU A 1 104 ? -19.997 -2.103 8.349 1.00 94.75 104 GLU A CA 1
ATOM 826 C C . GLU A 1 104 ? -20.513 -0.699 8.007 1.00 94.75 104 GLU A C 1
ATOM 828 O O . GLU A 1 104 ? -21.631 -0.337 8.374 1.00 94.75 104 GLU A O 1
ATOM 833 N N . PHE A 1 105 ? -19.710 0.097 7.298 1.00 92.88 105 PHE A N 1
ATOM 834 C CA . PHE A 1 105 ? -20.073 1.453 6.885 1.00 92.88 105 PHE A CA 1
ATOM 835 C C . PHE A 1 105 ? -19.554 1.749 5.473 1.00 92.88 105 PHE A C 1
ATOM 837 O O . PHE A 1 105 ? -18.395 1.482 5.162 1.00 92.88 105 PHE A O 1
ATOM 844 N N . ASP A 1 106 ? -20.410 2.328 4.629 1.00 95.06 106 ASP A N 1
ATOM 845 C CA . ASP A 1 106 ? -20.073 2.801 3.284 1.00 95.06 106 ASP A CA 1
ATOM 846 C C . ASP A 1 106 ? -20.709 4.178 3.077 1.00 95.06 106 ASP A C 1
ATOM 848 O O . ASP A 1 106 ? -21.928 4.289 2.956 1.00 95.06 106 ASP A O 1
ATOM 852 N N . ALA A 1 107 ? -19.885 5.227 3.018 1.00 95.44 107 ALA A N 1
ATOM 853 C CA . ALA A 1 107 ? -20.353 6.609 2.898 1.00 95.44 107 ALA A CA 1
ATOM 854 C C . ALA A 1 107 ? -21.164 6.879 1.618 1.00 95.44 107 ALA A C 1
ATOM 856 O O . ALA A 1 107 ? -21.912 7.848 1.566 1.00 95.44 107 ALA A O 1
ATOM 857 N N . ARG A 1 108 ? -21.045 6.031 0.586 1.00 94.81 108 ARG A N 1
ATOM 858 C CA . ARG A 1 108 ? -21.825 6.156 -0.660 1.00 94.81 108 ARG A CA 1
ATOM 859 C C . ARG A 1 108 ? -23.281 5.723 -0.498 1.00 94.81 108 ARG A C 1
ATOM 861 O O . ARG A 1 108 ? -24.078 5.959 -1.398 1.00 94.81 108 ARG A O 1
ATOM 868 N N . LYS A 1 109 ? -23.596 5.021 0.593 1.00 93.25 109 LYS A N 1
ATOM 869 C CA . LYS A 1 109 ? -24.935 4.510 0.915 1.00 93.25 109 LYS A CA 1
ATOM 870 C C . LYS A 1 109 ? -25.620 5.312 2.031 1.00 93.25 109 LYS A C 1
ATOM 872 O O . LYS A 1 109 ? -26.664 4.874 2.504 1.00 93.25 109 LYS A O 1
ATOM 877 N N . ALA A 1 110 ? -24.986 6.392 2.494 1.00 76.75 110 ALA A N 1
ATOM 878 C CA . ALA A 1 110 ? -25.475 7.253 3.567 1.00 76.75 110 ALA A CA 1
ATOM 879 C C . ALA A 1 110 ? -26.507 8.273 3.068 1.00 76.75 110 ALA A C 1
ATOM 881 O O . ALA A 1 110 ? -26.453 8.628 1.869 1.00 76.75 110 ALA A O 1
#

Radius of gyration: 25.34 Å; chains: 1; bounding box: 69×60×44 Å

Foldseek 3Di:
DDDDDDPVVVVVVVVVVVVVVVPDDPDDDDDDPVQQADQPDDPVVQCVQQPPPPRPDHDDDDPVRRNPGNNRVVVVVDDDDDDVCNCPPVDDDDDPPPDDDDPDDDPVVD

Sequence (110 aa):
MRKRMPTTMTMLLDILNKLFHLSQVVAQKPISKAKGESAILQESIIKEVNENPKAGWKAAFTLRFSNFTVSQFKLLLGVKPPREGDLEGIHVLTYPKFKELPKEFDARKA

pLDDT: mean 83.15, std 12.47, range [41.53, 98.06]